Protein AF-A0A1C6LCD5-F1 (afdb_monomer)

Secondary structure (DSSP, 8-state):
-PPEEEEEEEE-S-TTHHHHHHHHHHHHHTS-TTTEEEEEEEE--TT-SSS-EEEETTEEEEEES---SS--EE--TTSTT--TTPPEESSEEETTEEE-HHHHHHHTTS-HHHHHHT--TTSPP--

pLDDT: mean 77.52, std 11.5, range [48.88, 95.0]

Sequence (127 aa):
MKRLKIAVLFGGCSPEYSVSLQSAAAVLQNMDSSKYEAVMVGIPCALSCNHGKVLINGYEAPIIGRICMDQMIVDITDLPDVKSGDIAVFIGKSGQYEITAYDLAEASGTITNELLSRLGSRLRMIV

Foldseek 3Di:
DDAAEDELEADFQAPCNVVRVVVSVVCVVPDDPVRYDYDYDYDYFLLADQLAWKDWQQDIWTFHGTDDPPDTDTDCPPPPDDDPPTDIHRAADHHPDGDHLQSSQVSSVHHSVVSVVPPDPVDDDDD

Nearest PDB structures (foldseek):
  4ecl-assembly1_A  TM=9.729E-01  e=6.060E-08  Enterococcus faecalis
  4ecl-assembly2_D  TM=9.768E-01  e=4.536E-07  Enterococcus faecalis
  4ecl-assembly2_C  TM=9.247E-01  e=1.605E-07  Enterococcus faecalis
  4ecl-assembly1_B  TM=9.589E-01  e=5.511E-07  Enterococcus faecalis
  7agz-assembly1_A  TM=9.259E-01  e=3.885E-04  Vibrio cholerae O1 biovar El Tor str. N16961

Solvent-accessible surface area (backbone atoms only — not comparable to full-atom values): 7628 Å² total; per-residue (Å²): 129,85,59,45,78,44,76,49,76,37,63,33,38,36,90,54,29,66,55,40,51,50,52,53,49,51,52,60,73,72,47,60,72,84,49,41,45,80,43,83,44,80,46,88,40,65,58,37,65,62,44,38,61,34,30,44,96,43,40,84,27,46,30,41,60,36,35,41,97,90,49,73,45,63,52,56,90,90,54,83,89,81,58,94,87,64,66,75,42,68,61,49,75,33,77,92,44,72,37,46,60,54,59,56,11,57,43,39,75,52,51,44,68,59,55,61,71,62,64,55,88,86,62,80,86,84,132

Structure (mmCIF, N/CA/C/O backbone):
data_AF-A0A1C6LCD5-F1
#
_entry.id   AF-A0A1C6LCD5-F1
#
loop_
_atom_site.group_PDB
_atom_site.id
_atom_site.type_symbol
_atom_site.label_atom_id
_atom_site.label_alt_id
_atom_site.label_comp_id
_atom_site.label_asym_id
_atom_site.label_entity_id
_atom_site.label_seq_id
_atom_site.pdbx_PDB_ins_code
_atom_site.Cartn_x
_atom_site.Cartn_y
_atom_site.Cartn_z
_atom_site.occupancy
_atom_site.B_iso_or_equiv
_atom_site.auth_seq_id
_atom_site.auth_comp_id
_atom_site.auth_asym_id
_atom_site.auth_atom_id
_atom_site.pdbx_PDB_model_num
ATOM 1 N N . MET A 1 1 ? 22.370 -36.842 1.586 1.00 63.84 1 MET A N 1
ATOM 2 C CA . MET A 1 1 ? 21.022 -36.265 1.356 1.00 63.84 1 MET A CA 1
ATOM 3 C C . MET A 1 1 ? 21.161 -34.991 0.533 1.00 63.84 1 MET A C 1
ATOM 5 O O . MET A 1 1 ? 22.167 -34.309 0.678 1.00 63.84 1 MET A O 1
ATOM 9 N N . LYS A 1 2 ? 20.205 -34.693 -0.355 1.00 69.00 2 LYS A N 1
ATOM 10 C CA . LYS A 1 2 ? 20.204 -33.462 -1.165 1.00 69.00 2 LYS A CA 1
ATOM 11 C C . LYS A 1 2 ? 19.800 -32.278 -0.278 1.00 69.00 2 LYS A C 1
ATOM 13 O O . LYS A 1 2 ? 18.799 -32.382 0.423 1.00 69.00 2 LYS A O 1
ATOM 18 N N . ARG A 1 3 ? 20.576 -31.188 -0.300 1.00 71.94 3 ARG A N 1
ATOM 19 C CA . ARG A 1 3 ? 20.255 -29.955 0.439 1.00 71.94 3 ARG A CA 1
ATOM 20 C C . ARG A 1 3 ? 19.010 -29.292 -0.155 1.00 71.94 3 ARG A C 1
ATOM 22 O O . ARG A 1 3 ? 18.883 -29.216 -1.378 1.00 71.94 3 ARG A O 1
ATOM 29 N N . LEU A 1 4 ? 18.102 -28.836 0.702 1.00 71.44 4 LEU A N 1
ATOM 30 C CA . LEU A 1 4 ? 16.921 -28.074 0.306 1.00 71.44 4 LEU A CA 1
ATOM 31 C C . LEU A 1 4 ? 17.300 -26.599 0.160 1.00 71.44 4 LEU A C 1
ATOM 33 O O . LEU A 1 4 ? 17.826 -25.999 1.096 1.00 71.44 4 LEU A O 1
ATOM 37 N N . LYS A 1 5 ? 17.026 -26.017 -1.010 1.00 72.12 5 LYS A N 1
ATOM 38 C CA . LYS A 1 5 ? 17.158 -24.572 -1.214 1.00 72.12 5 LYS A CA 1
ATOM 39 C C . LYS A 1 5 ? 15.930 -23.878 -0.652 1.00 72.12 5 LYS A C 1
ATOM 41 O O . LYS A 1 5 ? 14.814 -24.218 -1.039 1.00 72.12 5 LYS A O 1
ATOM 46 N N . ILE A 1 6 ? 16.139 -22.918 0.236 1.00 69.56 6 ILE A N 1
ATOM 47 C CA . ILE A 1 6 ? 15.063 -22.174 0.891 1.00 69.56 6 ILE A CA 1
ATOM 48 C C . ILE A 1 6 ? 15.331 -20.675 0.795 1.00 69.56 6 ILE A C 1
ATOM 50 O O . ILE A 1 6 ? 16.480 -20.240 0.825 1.00 69.56 6 ILE A O 1
ATOM 54 N N . ALA A 1 7 ? 14.272 -19.883 0.661 1.00 65.06 7 ALA A N 1
ATOM 55 C CA . ALA A 1 7 ? 14.366 -18.431 0.654 1.00 65.06 7 ALA A CA 1
ATOM 56 C C . ALA A 1 7 ? 13.998 -17.889 2.037 1.00 65.06 7 ALA A C 1
ATOM 58 O O . ALA A 1 7 ? 12.926 -18.196 2.558 1.00 65.06 7 ALA A O 1
ATOM 59 N N . VAL A 1 8 ? 14.874 -17.075 2.617 1.00 71.25 8 VAL A N 1
ATOM 60 C CA . VAL A 1 8 ? 14.569 -16.274 3.802 1.00 71.25 8 VAL A CA 1
ATOM 61 C C . VAL A 1 8 ? 14.185 -14.891 3.296 1.00 71.25 8 VAL A C 1
ATOM 63 O O . VAL A 1 8 ? 15.032 -14.145 2.800 1.00 71.25 8 VAL A O 1
ATOM 66 N N . LEU A 1 9 ? 12.888 -14.589 3.352 1.00 6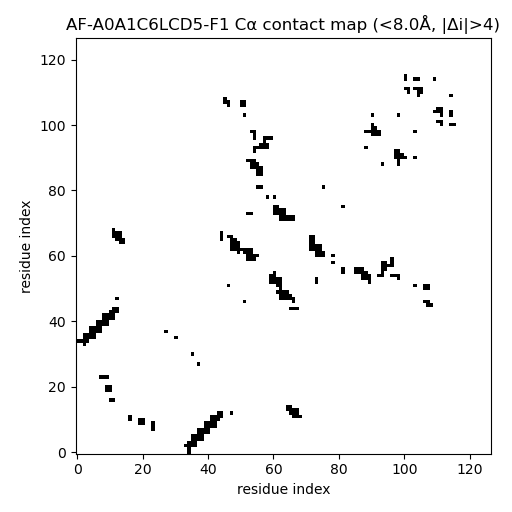1.22 9 LEU A N 1
ATOM 67 C CA . LEU A 1 9 ? 12.358 -13.279 2.990 1.00 61.22 9 LEU A CA 1
ATOM 68 C C . LEU A 1 9 ? 12.585 -12.322 4.158 1.00 61.22 9 LEU A C 1
ATOM 70 O O . LEU A 1 9 ? 12.225 -12.632 5.293 1.00 61.22 9 LEU A O 1
ATOM 74 N N . PHE A 1 10 ? 13.182 -11.172 3.886 1.00 61.16 10 PHE A N 1
ATOM 75 C CA . PHE A 1 10 ? 13.481 -10.173 4.905 1.00 61.16 10 PHE A CA 1
ATOM 76 C C . PHE A 1 10 ? 13.377 -8.767 4.313 1.00 61.16 10 PHE A C 1
ATOM 78 O O . PHE A 1 10 ? 13.405 -8.570 3.098 1.00 61.16 10 PHE A O 1
ATOM 85 N N . GLY A 1 11 ? 13.259 -7.766 5.177 1.00 56.59 11 GLY A N 1
ATOM 86 C CA . GLY A 1 11 ? 13.217 -6.371 4.759 1.00 56.59 11 GLY A CA 1
ATOM 87 C C . GLY A 1 11 ? 11.813 -5.798 4.592 1.00 56.59 11 GLY A C 1
ATOM 88 O O . GLY A 1 11 ? 10.864 -6.233 5.238 1.00 56.59 11 GLY A O 1
ATOM 89 N N . GLY A 1 12 ? 11.724 -4.750 3.779 1.00 55.09 12 GLY A N 1
ATOM 90 C CA . GLY A 1 12 ? 10.681 -3.729 3.839 1.00 55.09 12 GLY A CA 1
ATOM 91 C C . GLY A 1 12 ? 11.155 -2.472 4.588 1.00 55.09 12 GLY A C 1
ATOM 92 O O . GLY A 1 12 ? 12.172 -2.492 5.271 1.00 55.09 12 GLY A O 1
ATOM 93 N N . CYS A 1 13 ? 10.451 -1.349 4.480 1.00 56.34 13 CYS A N 1
ATOM 94 C CA . CYS A 1 13 ? 10.627 -0.199 5.357 1.00 56.34 13 CYS A CA 1
ATOM 95 C C . CYS A 1 13 ? 9.590 -0.359 6.450 1.00 56.34 13 CYS A C 1
ATOM 97 O O . CYS A 1 13 ? 8.525 0.220 6.359 1.00 56.34 13 CYS A O 1
ATOM 99 N N . SER A 1 14 ? 9.925 -1.137 7.469 1.00 58.09 14 SER A N 1
ATOM 100 C CA . SER A 1 14 ? 9.177 -1.266 8.722 1.00 58.09 14 SER A CA 1
ATOM 101 C C . SER A 1 14 ? 9.984 -0.588 9.852 1.00 58.09 14 SER A C 1
ATOM 103 O O . SER A 1 14 ? 11.216 -0.480 9.731 1.00 58.09 14 SER A O 1
ATOM 105 N N . PRO A 1 15 ? 9.365 -0.070 10.931 1.00 55.66 15 PRO A N 1
ATOM 106 C CA . PRO A 1 15 ? 10.086 0.301 12.157 1.00 55.66 15 PRO A CA 1
ATOM 107 C C . PRO A 1 15 ? 10.819 -0.898 12.782 1.00 55.66 15 PRO A C 1
ATOM 109 O O . PRO A 1 15 ? 11.927 -0.767 13.293 1.00 55.66 15 PRO A O 1
ATOM 112 N N . GLU A 1 16 ? 10.247 -2.089 12.630 1.00 58.81 16 GLU A N 1
ATOM 113 C CA . GLU A 1 16 ? 10.818 -3.392 12.952 1.00 58.81 16 GLU A CA 1
ATOM 114 C C . GLU A 1 16 ? 11.814 -3.889 11.892 1.00 58.81 16 GLU A C 1
ATOM 116 O O . GLU A 1 16 ? 12.221 -5.042 11.949 1.00 58.81 16 GLU A O 1
ATOM 121 N N . TYR A 1 17 ? 12.260 -3.072 10.928 1.00 66.56 17 TYR A N 1
ATOM 122 C CA . TYR A 1 17 ? 13.252 -3.495 9.926 1.00 66.56 17 TYR A CA 1
ATOM 123 C C . TYR A 1 17 ? 14.518 -4.070 10.575 1.00 66.56 17 TYR A C 1
ATOM 125 O O . TYR A 1 17 ? 15.030 -5.105 10.149 1.00 66.56 17 TYR A O 1
ATOM 133 N N . SER A 1 18 ? 14.986 -3.444 11.657 1.00 64.69 18 SER A N 1
ATOM 134 C CA . SER A 1 18 ? 16.093 -3.958 12.468 1.00 64.69 18 SER A CA 1
ATOM 135 C C . SER A 1 18 ? 15.764 -5.313 13.104 1.00 64.69 18 SER A C 1
ATOM 137 O O . SER A 1 18 ? 16.617 -6.196 13.125 1.00 64.69 18 SER A O 1
ATOM 139 N N . VAL A 1 19 ? 14.525 -5.513 13.556 1.00 72.69 19 VAL A N 1
ATOM 140 C CA . VAL A 1 19 ? 14.032 -6.772 14.136 1.00 72.69 19 VAL A CA 1
ATOM 141 C C . VAL A 1 19 ? 13.864 -7.852 13.060 1.00 72.69 19 VAL A C 1
ATOM 143 O O . VAL A 1 19 ? 14.220 -9.001 13.291 1.00 72.69 19 VAL A O 1
ATOM 146 N N . SER A 1 20 ? 13.398 -7.502 11.859 1.00 67.31 20 SER A N 1
ATOM 147 C CA . SER A 1 20 ? 13.304 -8.390 10.693 1.00 67.31 20 SER A CA 1
ATOM 148 C C . SER A 1 20 ? 14.691 -8.870 10.261 1.00 67.31 20 SER A C 1
ATOM 150 O O . SER A 1 20 ? 14.891 -10.065 10.046 1.00 67.31 20 SER A O 1
ATOM 152 N N . LEU A 1 21 ? 15.680 -7.967 10.232 1.00 72.50 21 LEU A N 1
ATOM 153 C CA . LEU A 1 21 ? 17.082 -8.312 9.992 1.00 72.50 21 LEU A CA 1
ATOM 154 C C . LEU A 1 21 ? 17.647 -9.224 11.087 1.00 72.50 21 LEU A C 1
ATOM 156 O O . LEU A 1 21 ? 18.299 -10.217 10.772 1.00 72.50 21 LEU A O 1
ATOM 160 N N . GLN A 1 22 ? 17.383 -8.917 12.361 1.00 80.19 22 GLN A N 1
ATOM 161 C CA . GLN A 1 22 ? 17.820 -9.739 13.494 1.00 80.19 22 GLN A CA 1
ATOM 162 C C . GLN A 1 22 ? 17.184 -11.132 13.471 1.00 80.19 22 GLN A C 1
ATOM 164 O O . GLN A 1 22 ? 17.873 -12.124 13.695 1.00 80.19 22 GLN A O 1
ATOM 169 N N . SER A 1 23 ? 15.895 -11.222 13.150 1.00 76.00 23 SER A N 1
ATOM 170 C CA . SER A 1 23 ? 15.168 -12.483 13.016 1.00 76.00 23 SER A CA 1
ATOM 171 C C . SER A 1 23 ? 15.725 -13.322 11.864 1.00 76.00 23 SER A C 1
ATOM 173 O O . SER A 1 23 ? 16.066 -14.489 12.063 1.00 76.00 23 SER A O 1
ATOM 175 N N . ALA A 1 24 ? 15.928 -12.719 10.687 1.00 77.12 24 ALA A N 1
ATOM 176 C CA . ALA A 1 24 ? 16.544 -13.391 9.546 1.00 77.12 24 ALA A CA 1
ATOM 177 C C . ALA A 1 24 ? 17.972 -13.874 9.866 1.00 77.12 24 ALA A C 1
ATOM 179 O O . ALA A 1 24 ? 18.327 -15.008 9.545 1.00 77.12 24 ALA A O 1
ATOM 180 N N . ALA A 1 25 ? 18.773 -13.055 10.554 1.00 80.62 25 ALA A N 1
ATOM 181 C CA . ALA A 1 25 ? 20.118 -13.424 10.989 1.00 80.62 25 ALA A CA 1
ATOM 182 C C . ALA A 1 25 ? 20.109 -14.582 12.002 1.00 80.62 25 ALA A C 1
ATOM 184 O O . ALA A 1 25 ? 20.902 -15.512 11.870 1.00 80.62 25 ALA A O 1
ATOM 185 N N . ALA A 1 26 ? 19.193 -14.571 12.975 1.00 81.88 26 ALA A N 1
ATOM 186 C CA . ALA A 1 26 ? 19.058 -15.637 13.966 1.00 81.88 26 ALA A CA 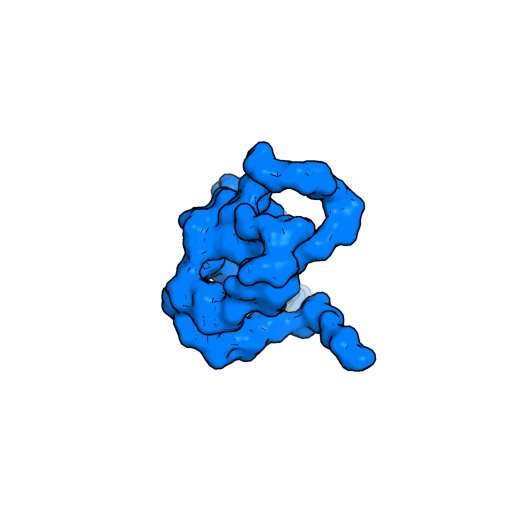1
ATOM 187 C C . ALA A 1 26 ? 18.648 -16.972 13.326 1.00 81.88 26 ALA A C 1
ATOM 189 O O . ALA A 1 26 ? 19.188 -18.022 13.687 1.00 81.88 26 ALA A O 1
ATOM 190 N N . VAL A 1 27 ? 17.742 -16.932 12.343 1.00 78.12 27 VAL A N 1
ATOM 191 C CA . VAL A 1 27 ? 17.354 -18.105 11.549 1.00 78.12 27 VAL A CA 1
ATOM 192 C C . VAL A 1 27 ? 18.561 -18.669 10.806 1.00 78.12 27 VAL A C 1
ATOM 194 O O . VAL A 1 27 ? 18.786 -19.871 10.873 1.00 78.12 27 VAL A O 1
ATOM 197 N N . LEU A 1 28 ? 19.368 -17.824 10.157 1.00 80.38 28 LEU A N 1
ATOM 198 C CA . LEU A 1 28 ? 20.569 -18.259 9.435 1.00 80.38 28 LEU A CA 1
ATOM 199 C C . LEU A 1 28 ? 21.634 -18.858 10.363 1.00 80.38 28 LEU A C 1
ATOM 201 O O . LEU A 1 28 ? 22.224 -19.881 10.029 1.00 80.38 28 LEU A O 1
ATOM 205 N N . GLN A 1 29 ? 21.864 -18.254 11.532 1.00 84.69 29 GLN A N 1
ATOM 206 C CA . GLN A 1 29 ? 22.872 -18.716 12.495 1.00 84.69 29 GLN A CA 1
ATOM 207 C C . GLN A 1 29 ? 22.542 -20.081 13.108 1.00 84.69 29 GLN A C 1
ATOM 209 O O . GLN A 1 29 ? 23.450 -20.847 13.417 1.00 84.69 29 GLN A O 1
ATOM 214 N N . ASN A 1 30 ? 21.255 -20.388 13.277 1.00 85.25 30 ASN A N 1
ATOM 215 C CA . ASN A 1 30 ? 20.795 -21.643 13.876 1.00 85.25 30 ASN A CA 1
ATOM 216 C C . ASN A 1 30 ? 20.369 -22.684 12.830 1.00 85.25 30 ASN A C 1
ATOM 218 O O . ASN A 1 30 ? 19.839 -23.741 13.174 1.00 85.25 30 ASN A O 1
ATOM 222 N N . MET A 1 31 ? 20.576 -22.394 11.545 1.00 81.38 31 MET A N 1
ATOM 223 C CA . MET A 1 31 ? 20.184 -23.279 10.462 1.00 81.38 31 MET A CA 1
ATOM 224 C C . MET A 1 31 ? 21.181 -24.423 10.280 1.00 81.38 31 MET A C 1
ATOM 226 O O . MET A 1 31 ? 22.393 -24.227 10.257 1.00 81.38 31 MET A O 1
ATOM 230 N N . ASP A 1 32 ? 20.662 -25.634 10.071 1.00 85.56 32 ASP A N 1
ATOM 231 C CA . ASP A 1 32 ? 21.490 -26.788 9.725 1.00 85.56 32 ASP A CA 1
ATOM 232 C C . ASP A 1 32 ? 21.987 -26.681 8.273 1.00 85.56 32 ASP A C 1
ATOM 234 O O . ASP A 1 32 ? 21.309 -27.084 7.320 1.00 85.56 32 ASP A O 1
ATOM 238 N N . SER A 1 33 ? 23.204 -26.161 8.113 1.00 80.44 33 SER A N 1
ATOM 239 C CA . SER A 1 33 ? 23.902 -25.995 6.830 1.00 80.44 33 SER A CA 1
ATOM 240 C C . SER A 1 33 ? 24.165 -27.310 6.083 1.00 80.44 33 SER A C 1
ATOM 242 O O . SER A 1 33 ? 24.460 -27.302 4.884 1.00 80.44 33 SER A O 1
ATOM 244 N N . SER A 1 34 ? 24.044 -28.460 6.759 1.00 82.19 34 SER A N 1
ATOM 245 C CA . SER A 1 34 ? 24.144 -29.779 6.121 1.00 82.19 34 SER A CA 1
ATOM 246 C C . SER A 1 34 ? 22.852 -30.160 5.394 1.00 82.19 34 SER A C 1
ATOM 248 O O . SER A 1 34 ? 22.877 -31.001 4.492 1.00 82.19 34 SER A O 1
ATOM 250 N N . LYS A 1 35 ? 21.722 -29.537 5.762 1.00 80.62 35 LYS A N 1
ATOM 251 C CA . LYS A 1 35 ? 20.384 -29.815 5.218 1.00 80.62 35 LYS A CA 1
ATOM 252 C C . LYS A 1 35 ? 19.841 -28.696 4.333 1.00 80.62 35 LYS A C 1
ATOM 254 O O . LYS A 1 35 ? 19.123 -29.005 3.382 1.00 80.62 35 LYS A O 1
ATOM 259 N N . TYR A 1 36 ? 20.194 -27.440 4.597 1.00 81.62 36 TYR A N 1
ATOM 260 C CA . TYR A 1 36 ? 19.605 -26.280 3.927 1.00 81.62 36 TYR A CA 1
ATOM 261 C C . TYR A 1 36 ? 20.651 -25.383 3.260 1.00 81.62 36 TYR A C 1
ATOM 263 O O . TYR A 1 36 ? 21.750 -25.191 3.769 1.00 81.62 36 TYR A O 1
ATOM 271 N N . GLU A 1 37 ? 20.286 -24.823 2.109 1.00 82.50 37 GLU A N 1
ATOM 272 C CA . GLU A 1 37 ? 20.994 -23.728 1.443 1.00 82.50 37 GLU A CA 1
ATOM 273 C C . GLU A 1 37 ? 20.041 -22.527 1.406 1.00 82.50 37 GLU A C 1
ATOM 275 O O . GLU A 1 37 ? 19.036 -22.549 0.692 1.00 82.50 37 GLU A O 1
ATOM 280 N N . ALA A 1 38 ? 20.319 -21.510 2.222 1.00 74.56 38 ALA A N 1
ATOM 281 C CA . ALA A 1 38 ? 19.461 -20.339 2.355 1.00 74.56 38 ALA A CA 1
ATOM 282 C C . ALA A 1 38 ? 19.843 -19.234 1.361 1.00 74.56 38 ALA A C 1
ATOM 284 O O . ALA A 1 38 ? 21.013 -18.877 1.232 1.00 74.56 38 ALA A O 1
ATOM 285 N N . VAL A 1 39 ? 18.839 -18.659 0.701 1.00 76.75 39 VAL A N 1
ATOM 286 C CA . VAL A 1 39 ? 18.960 -17.465 -0.143 1.00 76.75 39 VAL A CA 1
ATOM 287 C C . VAL A 1 39 ? 18.200 -16.325 0.518 1.00 76.75 39 VAL A C 1
ATOM 289 O O . VAL A 1 39 ? 17.028 -16.459 0.862 1.00 76.75 39 VAL A O 1
ATOM 292 N N . MET A 1 40 ? 18.870 -15.194 0.693 1.00 61.88 40 MET A N 1
ATOM 293 C CA . MET A 1 40 ? 18.283 -13.983 1.252 1.00 61.88 40 MET A CA 1
ATOM 294 C C . MET A 1 40 ? 17.551 -13.208 0.147 1.00 61.88 40 MET A C 1
ATOM 296 O O . MET A 1 40 ? 18.161 -12.865 -0.864 1.00 61.88 40 MET A O 1
ATOM 300 N N . VAL A 1 41 ? 16.259 -12.914 0.336 1.00 60.06 41 VAL A N 1
ATOM 301 C CA . VAL A 1 41 ? 15.454 -12.127 -0.619 1.00 60.06 41 VAL A CA 1
ATOM 302 C C . VAL A 1 41 ? 14.852 -10.901 0.075 1.00 60.06 41 VAL A C 1
ATOM 304 O O . VAL A 1 41 ? 14.078 -11.037 1.021 1.00 60.06 41 VAL A O 1
ATOM 307 N N . GLY A 1 42 ? 15.229 -9.711 -0.403 1.00 48.88 42 GLY A N 1
ATOM 308 C CA . GLY A 1 42 ? 14.786 -8.413 0.119 1.00 48.88 42 GLY A CA 1
ATOM 309 C C . GLY A 1 42 ? 13.464 -7.920 -0.487 1.00 48.88 42 GLY A C 1
ATOM 310 O O . GLY A 1 42 ? 13.188 -8.196 -1.655 1.00 48.88 42 GLY A O 1
ATOM 311 N N . ILE A 1 43 ? 12.674 -7.149 0.273 1.00 54.84 43 ILE A N 1
ATOM 312 C CA . ILE A 1 43 ? 11.377 -6.586 -0.170 1.00 54.84 43 ILE A CA 1
ATOM 313 C C . ILE A 1 43 ? 11.416 -5.029 -0.202 1.00 54.84 43 ILE A C 1
ATOM 315 O O . ILE A 1 43 ? 11.819 -4.438 0.801 1.00 54.84 43 ILE A O 1
ATOM 319 N N . PRO A 1 44 ? 11.027 -4.330 -1.302 1.00 52.09 44 PRO A N 1
ATOM 320 C CA . PRO A 1 44 ? 11.103 -2.854 -1.423 1.00 52.09 44 PRO A CA 1
ATOM 321 C C . PRO A 1 44 ? 9.886 -2.095 -0.846 1.00 52.09 44 PRO A C 1
ATOM 323 O O . PRO A 1 44 ? 8.780 -2.627 -0.850 1.00 52.09 44 PRO A O 1
ATOM 326 N N . CYS A 1 45 ? 10.051 -0.823 -0.434 1.00 56.31 45 CYS A N 1
ATOM 327 C CA . CYS A 1 45 ? 9.005 -0.021 0.247 1.00 56.31 45 CYS A CA 1
ATOM 328 C C . CYS A 1 45 ? 8.922 1.465 -0.153 1.00 56.31 45 CYS A C 1
ATOM 330 O O . CYS A 1 45 ? 8.868 2.354 0.700 1.00 56.31 45 CYS A O 1
ATOM 332 N N . ALA A 1 46 ? 8.888 1.727 -1.456 1.00 59.91 46 ALA A N 1
ATOM 333 C CA . ALA A 1 46 ? 9.006 3.061 -2.051 1.00 59.91 46 ALA A CA 1
ATOM 334 C C . ALA A 1 46 ? 7.970 4.124 -1.602 1.00 59.91 46 ALA A C 1
ATOM 336 O O . ALA A 1 46 ? 8.228 5.301 -1.790 1.00 59.91 46 ALA A O 1
ATOM 337 N N . LEU A 1 47 ? 6.850 3.750 -0.968 1.00 54.06 47 LEU A N 1
ATOM 338 C CA . LEU A 1 47 ? 5.809 4.682 -0.488 1.00 54.06 47 LEU A CA 1
ATOM 339 C C . LEU A 1 47 ? 5.953 5.106 0.993 1.00 54.06 47 LEU A C 1
ATOM 341 O O . LEU A 1 47 ? 5.074 5.763 1.546 1.00 54.06 47 LEU A O 1
ATOM 345 N N . SER A 1 48 ? 7.025 4.693 1.673 1.00 60.12 48 SER A N 1
ATOM 346 C CA . SER A 1 48 ? 7.211 4.952 3.111 1.00 60.12 48 SER A CA 1
ATOM 347 C C . SER A 1 48 ? 7.628 6.399 3.420 1.00 60.12 48 SER A C 1
ATOM 349 O O . SER A 1 48 ? 8.188 7.088 2.569 1.00 60.12 48 SER A O 1
ATOM 351 N N . CYS A 1 49 ? 7.452 6.818 4.679 1.00 56.59 49 CYS A N 1
ATOM 352 C CA . CYS A 1 49 ? 7.947 8.077 5.252 1.00 56.59 49 CYS A CA 1
ATOM 353 C C . CYS A 1 49 ? 7.272 9.354 4.707 1.00 56.59 49 CYS A C 1
ATOM 355 O O . CYS A 1 49 ? 7.962 10.227 4.192 1.00 56.59 49 CYS A O 1
ATOM 357 N N . ASN A 1 50 ? 5.948 9.489 4.866 1.00 60.06 50 ASN A N 1
ATOM 358 C CA . ASN A 1 50 ? 5.155 10.690 4.532 1.00 60.06 50 ASN A CA 1
ATOM 359 C C . ASN A 1 50 ? 5.091 11.077 3.046 1.00 60.06 50 ASN A C 1
ATOM 361 O O . ASN A 1 50 ? 4.638 12.171 2.718 1.00 60.06 50 ASN A O 1
ATOM 365 N N . HIS A 1 51 ? 5.504 10.199 2.137 1.00 70.31 51 HIS A N 1
ATOM 366 C CA . HIS A 1 51 ? 5.403 10.486 0.707 1.00 70.31 51 HIS A CA 1
ATOM 367 C C . HIS A 1 51 ? 4.022 10.155 0.125 1.00 70.31 51 HIS A C 1
ATOM 369 O O . HIS A 1 51 ? 3.704 10.622 -0.958 1.00 70.31 51 HIS A O 1
ATOM 375 N N . GLY A 1 52 ? 3.179 9.398 0.837 1.00 77.06 52 GLY A N 1
ATOM 376 C CA . GLY A 1 52 ? 1.844 9.008 0.378 1.00 77.06 52 GLY A CA 1
ATOM 377 C C . GLY A 1 52 ? 0.714 9.452 1.308 1.00 77.06 52 GLY A C 1
ATOM 378 O O . GLY A 1 52 ? 0.920 9.742 2.487 1.00 77.06 52 GLY A O 1
ATOM 379 N N . LYS A 1 53 ? -0.504 9.456 0.769 1.00 87.38 53 LYS A N 1
ATOM 380 C CA . LYS A 1 53 ? -1.758 9.701 1.491 1.00 87.38 53 LYS A CA 1
ATOM 381 C C . LYS A 1 53 ? -2.809 8.676 1.079 1.00 87.38 53 LYS A C 1
ATOM 383 O O . LYS A 1 53 ? -2.677 8.027 0.043 1.00 87.38 53 LYS A O 1
ATOM 388 N N . VAL A 1 54 ? -3.840 8.535 1.898 1.00 87.50 54 VAL A N 1
ATOM 389 C CA . VAL A 1 54 ? -5.015 7.701 1.642 1.00 87.50 54 VAL A CA 1
ATOM 390 C C . VAL A 1 54 ? -6.271 8.521 1.902 1.00 87.50 54 VAL A C 1
ATOM 392 O O . VAL A 1 54 ? -6.238 9.450 2.707 1.00 87.50 54 VAL A O 1
ATOM 395 N N . LEU A 1 55 ? -7.376 8.201 1.233 1.00 90.81 55 LEU A N 1
ATOM 396 C CA . LEU A 1 55 ? -8.661 8.829 1.535 1.00 90.81 55 LEU A CA 1
ATOM 397 C C . LEU A 1 55 ? -9.507 7.917 2.418 1.00 90.81 55 LEU A C 1
ATOM 399 O O . LEU A 1 55 ? -9.683 6.743 2.092 1.00 90.81 55 LEU A O 1
ATOM 403 N N . ILE A 1 56 ? -10.055 8.457 3.503 1.00 87.19 56 ILE A N 1
ATOM 404 C CA . ILE A 1 56 ? -10.951 7.741 4.421 1.00 87.19 56 ILE A CA 1
ATOM 405 C C . ILE A 1 56 ? -12.141 8.653 4.714 1.00 87.19 56 ILE A C 1
ATOM 407 O O . ILE A 1 56 ? -11.958 9.817 5.060 1.00 87.19 56 ILE A O 1
ATOM 411 N N . ASN A 1 57 ? -13.366 8.150 4.534 1.00 87.50 57 ASN A N 1
ATOM 412 C CA . ASN A 1 57 ? -14.619 8.881 4.797 1.00 87.50 57 ASN A CA 1
ATOM 413 C C . ASN A 1 57 ? -14.700 10.288 4.160 1.00 87.50 57 ASN A C 1
ATOM 415 O O . ASN A 1 57 ? -15.392 11.168 4.662 1.00 87.50 57 ASN A O 1
ATOM 419 N N . GLY A 1 58 ? -14.013 10.506 3.034 1.00 88.56 58 GLY A N 1
ATOM 420 C CA . GLY A 1 58 ? -14.006 11.799 2.337 1.00 88.56 58 GLY A CA 1
ATOM 421 C C . GLY A 1 58 ? -12.954 12.800 2.816 1.00 88.56 58 GLY A C 1
ATOM 422 O O . GLY A 1 58 ? -13.043 13.963 2.436 1.00 88.56 58 GLY A O 1
ATOM 423 N N . TYR A 1 59 ? -11.967 12.359 3.596 1.00 87.81 59 TYR A N 1
ATOM 424 C CA . TYR A 1 59 ? -10.848 13.164 4.086 1.00 87.81 59 TYR A CA 1
ATOM 425 C C . TYR A 1 59 ? -9.510 12.563 3.649 1.00 87.81 59 TYR A C 1
ATOM 427 O O . TYR A 1 59 ? -9.398 11.345 3.501 1.00 87.81 59 TYR A O 1
ATOM 435 N N . GLU A 1 60 ? -8.495 13.408 3.459 1.00 90.75 60 GLU A N 1
ATOM 436 C CA . GLU A 1 60 ? -7.122 12.953 3.226 1.00 90.75 60 GLU A CA 1
ATOM 437 C C . GLU A 1 60 ? -6.440 12.628 4.553 1.00 90.75 60 GLU A C 1
ATOM 439 O O . GLU A 1 60 ? -6.476 13.424 5.487 1.00 90.75 60 GLU A O 1
ATOM 444 N N . ALA A 1 61 ? -5.783 11.477 4.610 1.00 87.25 61 ALA A N 1
ATOM 445 C CA . ALA A 1 61 ? -5.061 11.013 5.778 1.00 87.25 61 ALA A CA 1
ATOM 446 C C . ALA A 1 61 ? -3.627 10.630 5.359 1.00 87.25 61 ALA A C 1
ATOM 448 O O . ALA A 1 61 ? -3.449 9.792 4.464 1.00 87.25 61 ALA A O 1
ATOM 449 N N . PRO A 1 62 ? -2.582 11.266 5.919 1.00 86.38 62 PRO A N 1
ATOM 450 C CA . PRO A 1 62 ? -1.210 11.020 5.497 1.00 86.38 62 PRO A CA 1
ATOM 451 C C . PRO A 1 62 ? -0.723 9.656 5.993 1.00 86.38 62 PRO A C 1
ATOM 453 O O . PRO A 1 62 ? -0.986 9.251 7.128 1.00 86.38 62 PRO A O 1
ATOM 456 N N . ILE A 1 63 ? 0.025 8.947 5.145 1.00 81.50 63 ILE A N 1
ATOM 457 C CA . ILE A 1 63 ? 0.684 7.698 5.530 1.00 81.50 63 ILE A CA 1
ATOM 458 C C . ILE A 1 63 ? 1.883 8.061 6.401 1.00 81.50 63 ILE A C 1
ATOM 460 O O . ILE A 1 63 ? 2.852 8.652 5.919 1.00 81.50 63 ILE A O 1
ATOM 464 N N . ILE A 1 64 ? 1.826 7.678 7.673 1.00 75.56 64 ILE A N 1
ATOM 465 C CA . ILE A 1 64 ? 2.893 7.934 8.635 1.00 75.56 64 ILE A CA 1
ATOM 466 C C . ILE A 1 64 ? 3.710 6.680 8.893 1.00 75.56 64 ILE A C 1
ATOM 468 O O . ILE A 1 64 ? 3.244 5.543 8.814 1.00 75.56 64 ILE A O 1
ATOM 472 N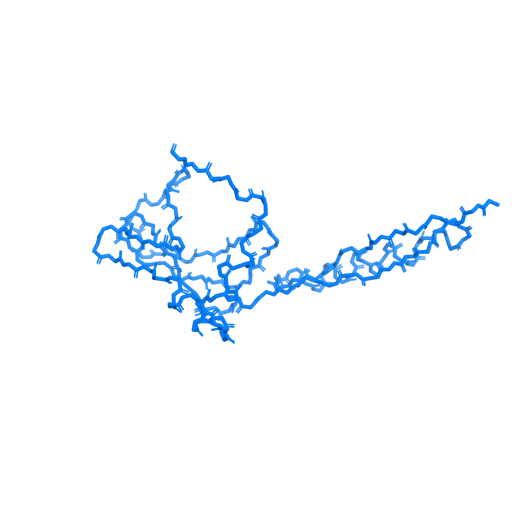 N . GLY A 1 65 ? 4.977 6.894 9.221 1.00 66.69 65 GLY A N 1
ATOM 473 C CA . GLY A 1 65 ? 5.899 5.793 9.399 1.00 66.69 65 GLY A CA 1
ATOM 474 C C . GLY A 1 65 ? 6.121 5.053 8.084 1.00 66.69 65 GLY A C 1
ATOM 475 O O . GLY A 1 65 ? 6.465 5.633 7.057 1.00 66.69 65 GLY A O 1
ATOM 476 N N . ARG A 1 66 ? 6.054 3.737 8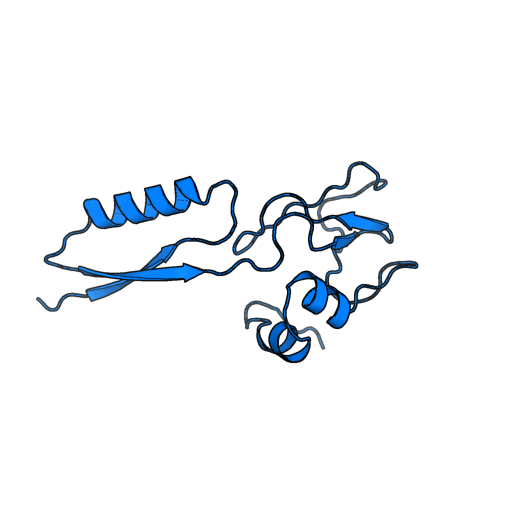.149 1.00 65.12 66 ARG A N 1
ATOM 477 C CA . ARG A 1 66 ? 6.832 2.856 7.292 1.00 65.12 66 ARG A CA 1
ATOM 478 C C . ARG A 1 66 ? 5.913 1.725 6.818 1.00 65.12 66 ARG A C 1
ATOM 480 O O . ARG A 1 66 ? 5.234 1.125 7.646 1.00 65.12 66 ARG A O 1
ATOM 487 N N . ILE A 1 67 ? 5.815 1.507 5.503 1.00 69.88 67 ILE A N 1
ATOM 488 C CA . ILE A 1 67 ? 4.870 0.542 4.915 1.00 69.88 67 ILE A CA 1
ATOM 489 C C . ILE A 1 67 ? 5.468 -0.863 4.986 1.00 69.88 67 ILE A C 1
ATOM 491 O O . ILE A 1 67 ? 6.557 -1.122 4.472 1.00 69.88 67 ILE A O 1
ATOM 495 N N . CYS A 1 68 ? 4.728 -1.776 5.607 1.00 63.31 68 CYS A N 1
ATOM 496 C CA . CYS A 1 68 ? 5.061 -3.188 5.748 1.00 63.31 68 CYS A CA 1
ATOM 497 C C . CYS A 1 68 ? 4.402 -4.020 4.637 1.00 63.31 68 CYS A C 1
ATOM 499 O O . CYS A 1 68 ? 3.579 -3.526 3.871 1.00 63.31 68 CYS A O 1
ATOM 501 N N . MET A 1 69 ? 4.731 -5.315 4.574 1.00 64.81 69 MET A N 1
ATOM 502 C CA . MET A 1 69 ? 4.224 -6.226 3.536 1.00 64.81 69 MET A CA 1
ATOM 503 C C . MET A 1 69 ? 2.689 -6.243 3.437 1.00 64.81 69 MET A C 1
ATOM 505 O O . MET A 1 69 ? 2.157 -6.254 2.331 1.00 64.81 69 MET A O 1
ATOM 509 N N . ASP A 1 70 ? 2.001 -6.216 4.584 1.00 65.75 70 ASP A N 1
ATOM 510 C CA . ASP A 1 70 ? 0.540 -6.348 4.671 1.00 65.75 70 ASP A CA 1
ATOM 511 C C . ASP A 1 70 ? -0.122 -5.228 5.496 1.00 65.75 70 ASP A C 1
ATOM 513 O O . ASP A 1 70 ? -1.325 -5.266 5.745 1.00 65.75 70 ASP A O 1
ATOM 517 N N . GLN A 1 71 ? 0.654 -4.251 5.974 1.00 63.62 71 GLN A N 1
ATOM 518 C CA . GLN A 1 71 ? 0.178 -3.235 6.915 1.00 63.62 71 GLN A CA 1
ATOM 519 C C . GLN A 1 71 ? 0.798 -1.873 6.621 1.00 63.62 71 GLN A C 1
ATOM 521 O O . GLN A 1 71 ? 1.950 -1.771 6.202 1.00 63.62 71 GLN A O 1
ATOM 526 N N . MET A 1 72 ? 0.040 -0.822 6.905 1.00 73.00 72 MET A N 1
ATOM 527 C CA . MET A 1 72 ? 0.529 0.550 6.923 1.00 73.00 72 MET A CA 1
ATOM 528 C C . MET A 1 72 ? -0.138 1.323 8.051 1.00 73.00 72 MET A C 1
ATOM 530 O O . MET A 1 72 ? -1.180 0.909 8.560 1.00 73.00 72 MET A O 1
ATOM 534 N N . ILE A 1 73 ? 0.458 2.454 8.408 1.00 76.75 73 ILE A N 1
ATOM 535 C CA . ILE A 1 73 ? -0.045 3.340 9.450 1.00 76.75 73 ILE A CA 1
ATOM 536 C C . ILE A 1 73 ? -0.406 4.670 8.796 1.00 76.75 73 ILE A C 1
ATOM 538 O O . ILE A 1 73 ? 0.294 5.159 7.910 1.00 76.75 73 ILE A O 1
ATOM 542 N N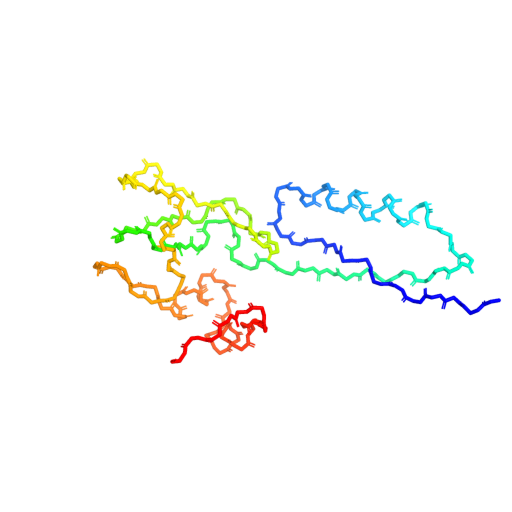 . VAL A 1 74 ? -1.526 5.233 9.221 1.00 79.44 74 VAL A N 1
ATOM 543 C CA . VAL A 1 74 ? -2.096 6.461 8.676 1.00 79.44 74 VAL A CA 1
ATOM 544 C C . VAL A 1 74 ? -2.483 7.347 9.853 1.00 79.44 74 VAL A C 1
ATOM 546 O O . VAL A 1 74 ? -3.049 6.847 10.826 1.00 79.44 74 VAL A O 1
ATOM 549 N N . ASP A 1 75 ? -2.156 8.635 9.781 1.00 83.12 75 ASP A N 1
ATOM 550 C CA . ASP A 1 75 ? -2.587 9.602 10.789 1.00 83.12 75 ASP A CA 1
ATOM 551 C C . ASP A 1 75 ? -4.055 9.973 10.562 1.00 83.12 75 ASP A C 1
ATOM 553 O O . ASP A 1 75 ? -4.426 10.461 9.495 1.00 83.12 75 ASP A O 1
ATOM 557 N N . ILE A 1 76 ? -4.886 9.722 11.570 1.00 84.88 76 ILE A N 1
ATOM 558 C CA . ILE A 1 76 ? -6.325 10.007 11.558 1.00 84.88 76 ILE A CA 1
ATOM 559 C C . ILE A 1 76 ? -6.716 11.050 12.612 1.00 84.88 76 ILE A C 1
ATOM 561 O O . ILE A 1 76 ? -7.898 11.190 12.905 1.00 84.88 76 ILE A O 1
ATOM 565 N N . THR A 1 77 ? -5.747 11.760 13.202 1.00 82.38 77 THR A N 1
ATOM 566 C CA . THR A 1 77 ? -5.970 12.684 14.332 1.00 82.38 77 THR A CA 1
ATOM 567 C C . THR A 1 77 ? -7.053 13.727 14.038 1.00 82.38 77 THR A C 1
ATOM 569 O O . THR A 1 77 ? -7.873 14.013 14.909 1.00 82.38 77 THR A O 1
ATOM 572 N N . ASP A 1 78 ? -7.100 14.234 12.804 1.00 83.06 78 ASP A N 1
ATOM 573 C CA . ASP A 1 78 ? -8.047 15.269 12.370 1.00 83.06 78 ASP A CA 1
ATOM 574 C C . ASP A 1 78 ? -9.293 14.712 11.651 1.00 83.06 78 ASP A C 1
ATOM 576 O O . ASP A 1 78 ? -10.151 15.479 11.205 1.00 83.06 78 ASP A O 1
ATOM 580 N N . LEU A 1 79 ? -9.414 13.385 11.510 1.00 80.81 79 LEU A N 1
ATOM 581 C CA . LEU A 1 79 ? -10.530 12.756 10.803 1.00 80.81 79 LEU A CA 1
ATOM 582 C C . LEU A 1 79 ? -11.680 12.430 11.770 1.00 80.81 79 LEU A C 1
ATOM 584 O O . LEU A 1 79 ? -11.473 11.721 12.758 1.00 80.81 79 LEU A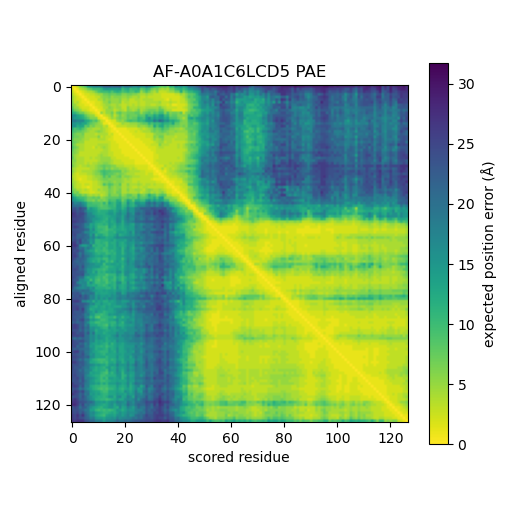 O 1
ATOM 588 N N . PRO A 1 80 ? -12.918 12.873 11.485 1.00 83.25 80 PRO A N 1
ATOM 589 C CA . PRO A 1 80 ? -14.059 12.556 12.333 1.00 83.25 80 PRO A CA 1
ATOM 590 C C . PRO A 1 80 ? -14.492 11.089 12.171 1.00 83.25 80 PRO A C 1
ATOM 592 O O . PRO A 1 80 ? -14.668 10.600 11.056 1.00 83.25 80 PRO A O 1
ATOM 595 N N . ASP A 1 81 ? -14.722 10.406 13.298 1.00 78.06 81 ASP A N 1
ATOM 596 C CA . ASP A 1 81 ? -15.435 9.120 13.391 1.00 78.06 81 ASP A CA 1
ATOM 597 C C . ASP A 1 81 ? -14.919 7.965 12.499 1.00 78.06 81 ASP A C 1
ATOM 599 O O . ASP A 1 81 ? -15.714 7.170 11.994 1.00 78.06 81 ASP A O 1
ATOM 603 N N . VAL A 1 82 ? -13.599 7.808 12.340 1.00 81.19 82 VAL A N 1
ATOM 604 C CA . VAL A 1 82 ? -13.010 6.642 11.646 1.00 81.19 82 VAL A CA 1
ATOM 605 C C . VAL A 1 82 ? -13.225 5.355 12.451 1.00 81.19 82 VAL A C 1
ATOM 607 O O . VAL A 1 82 ? -12.884 5.279 13.635 1.00 81.19 82 VAL A O 1
ATOM 610 N N . LYS A 1 83 ? -13.764 4.314 11.809 1.00 73.75 83 LYS A N 1
ATOM 611 C CA . LYS A 1 83 ? -14.084 3.019 12.427 1.00 73.75 83 LYS A CA 1
ATOM 612 C C . LYS A 1 83 ? -13.460 1.849 11.673 1.00 73.75 83 LYS A C 1
ATOM 614 O O . LYS A 1 83 ? -13.109 1.920 10.499 1.00 73.75 83 LYS A O 1
ATOM 619 N N . SER A 1 84 ? -13.332 0.721 12.372 1.00 75.50 84 SER A N 1
ATOM 620 C CA . SER A 1 84 ? -12.912 -0.529 11.737 1.00 75.50 84 SER A CA 1
ATOM 621 C C . SER A 1 84 ? -13.941 -0.963 10.692 1.00 75.50 84 SER A C 1
ATOM 623 O O . SER A 1 84 ? -15.136 -1.011 10.982 1.00 75.50 84 SER A O 1
ATOM 625 N N . GLY A 1 85 ? -13.461 -1.295 9.493 1.00 76.25 85 GLY A N 1
ATOM 626 C CA . GLY A 1 85 ? -14.299 -1.644 8.345 1.00 76.25 85 GLY A CA 1
ATOM 627 C C . GLY A 1 85 ? -14.558 -0.484 7.382 1.00 76.25 85 GLY A C 1
ATOM 628 O O . GLY A 1 85 ? -15.062 -0.738 6.288 1.00 76.25 85 GLY A O 1
ATOM 629 N N . ASP A 1 86 ? -14.178 0.746 7.739 1.00 79.31 86 ASP A N 1
ATOM 630 C CA . ASP A 1 86 ? -14.258 1.884 6.825 1.00 79.31 86 ASP A CA 1
ATOM 631 C C . ASP A 1 86 ? -13.329 1.697 5.619 1.00 79.31 86 ASP A C 1
ATOM 633 O O . ASP A 1 86 ? -12.275 1.053 5.686 1.00 79.31 86 ASP A O 1
ATOM 637 N N . ILE A 1 87 ? -13.741 2.262 4.485 1.00 84.56 87 ILE A N 1
ATOM 638 C CA . ILE A 1 87 ? -13.033 2.107 3.217 1.00 84.56 87 ILE A CA 1
ATOM 639 C C . ILE A 1 87 ? -11.889 3.116 3.148 1.00 84.56 87 ILE A C 1
ATOM 641 O O . ILE A 1 87 ? -12.101 4.325 3.224 1.00 84.56 87 ILE A O 1
ATOM 645 N N . ALA A 1 88 ? -10.686 2.596 2.926 1.00 84.50 88 ALA A N 1
ATOM 646 C CA . ALA A 1 88 ? -9.492 3.372 2.636 1.00 84.50 88 ALA A CA 1
ATOM 647 C C . ALA A 1 88 ? -9.193 3.325 1.127 1.00 84.50 88 ALA A C 1
ATOM 649 O O . ALA A 1 88 ? -9.007 2.249 0.553 1.00 84.50 88 ALA A O 1
ATOM 650 N N . VAL A 1 89 ? -9.159 4.487 0.474 1.00 88.31 89 VAL A N 1
ATOM 651 C CA . VAL A 1 89 ? -8.964 4.617 -0.977 1.00 88.31 89 VAL A CA 1
ATOM 652 C C . VAL A 1 89 ? -7.542 5.086 -1.277 1.00 88.31 89 VAL A C 1
ATOM 654 O O . VAL A 1 89 ? -7.165 6.204 -0.933 1.00 88.31 89 VAL A O 1
ATOM 657 N N . PHE A 1 90 ? -6.766 4.229 -1.946 1.00 86.50 90 PHE A N 1
ATOM 658 C CA . PHE A 1 90 ? -5.385 4.511 -2.372 1.00 86.50 90 PHE A CA 1
ATOM 659 C C . PHE A 1 90 ? -5.282 5.042 -3.801 1.00 86.50 90 PHE A C 1
ATOM 661 O O . PHE A 1 90 ? -4.349 5.767 -4.123 1.00 86.50 90 PHE A O 1
ATOM 668 N N . ILE A 1 91 ? -6.220 4.646 -4.661 1.00 90.50 91 ILE A N 1
ATOM 669 C CA . ILE A 1 91 ? -6.373 5.137 -6.029 1.00 90.50 91 ILE A CA 1
ATOM 670 C C . ILE A 1 91 ? -7.877 5.236 -6.277 1.00 90.50 91 ILE A C 1
ATOM 672 O O . ILE A 1 91 ? -8.587 4.238 -6.155 1.00 90.50 91 ILE A O 1
ATOM 676 N N . GLY A 1 92 ? -8.364 6.426 -6.603 1.00 92.00 92 GLY A N 1
ATOM 677 C CA . GLY A 1 92 ? -9.776 6.710 -6.831 1.00 92.00 92 GLY A CA 1
ATOM 678 C C . GLY A 1 92 ? -10.276 7.911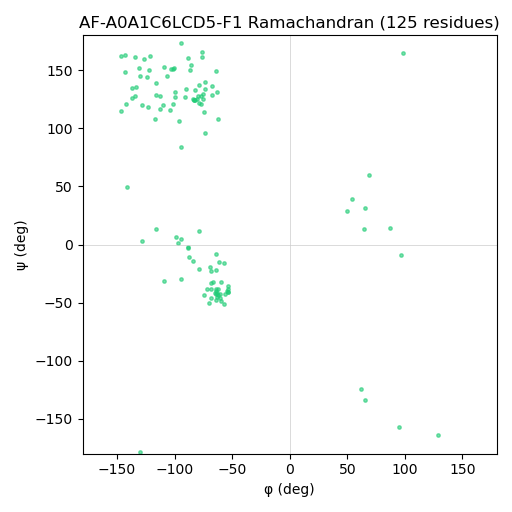 -6.036 1.00 92.00 92 GLY A C 1
ATOM 679 O O . GLY A 1 92 ? -9.502 8.722 -5.530 1.00 92.00 92 GLY A O 1
ATOM 680 N N . LYS A 1 93 ? -11.603 8.020 -5.945 1.00 94.12 93 LYS A N 1
ATOM 681 C CA . LYS A 1 93 ? -12.302 9.154 -5.333 1.00 94.12 93 LYS A CA 1
ATOM 682 C C . LYS A 1 93 ? -12.901 8.787 -3.987 1.00 94.12 93 LYS A C 1
ATOM 684 O O . LYS A 1 93 ? -13.435 7.693 -3.820 1.00 94.12 93 LYS A O 1
ATOM 689 N N . SER A 1 94 ? -12.892 9.744 -3.069 1.00 89.88 94 SER A N 1
ATOM 690 C CA . SER A 1 94 ? -13.651 9.684 -1.825 1.00 89.88 94 SER A CA 1
ATOM 691 C C . SER A 1 94 ? -14.089 11.095 -1.443 1.00 89.88 94 SER A C 1
ATOM 693 O O . SER A 1 94 ? -13.263 11.955 -1.140 1.00 89.88 94 SER A O 1
ATOM 695 N N . GLY A 1 95 ? -15.400 11.342 -1.444 1.00 89.25 95 GLY A N 1
ATOM 696 C CA . GLY A 1 95 ? -15.945 12.680 -1.220 1.00 89.25 95 GLY A CA 1
ATOM 697 C C . GLY A 1 95 ? -15.493 13.668 -2.301 1.00 89.25 95 GLY A C 1
ATOM 698 O O . GLY A 1 95 ? -15.716 13.433 -3.487 1.00 89.25 95 GLY A O 1
ATOM 699 N N . GLN A 1 96 ? -14.874 14.772 -1.878 1.00 91.62 96 GLN A N 1
ATOM 700 C CA . GLN A 1 96 ? -14.360 15.836 -2.756 1.00 91.62 96 GLN A CA 1
ATOM 701 C C . GLN A 1 96 ? -12.924 15.566 -3.243 1.00 91.62 96 GLN A C 1
ATOM 703 O O . GLN A 1 96 ? -12.439 16.271 -4.125 1.00 91.62 96 GLN A O 1
ATOM 708 N N . TYR A 1 97 ? -12.240 14.572 -2.668 1.00 92.38 97 TYR A N 1
ATOM 709 C CA . TYR A 1 97 ? -10.833 14.289 -2.942 1.00 92.38 97 TYR A CA 1
ATOM 710 C C . TYR A 1 97 ? -10.667 13.113 -3.906 1.00 92.38 97 TYR A C 1
ATOM 712 O O . TYR A 1 97 ? -11.486 12.188 -3.959 1.00 92.38 97 TYR A O 1
ATOM 720 N N . GLU A 1 98 ? -9.572 13.146 -4.658 1.00 95.00 98 GLU A N 1
ATOM 721 C CA . GLU A 1 98 ? -9.164 12.113 -5.602 1.00 95.00 98 GLU A CA 1
ATOM 722 C C . GLU A 1 98 ? -7.664 11.865 -5.450 1.00 95.00 98 GLU A C 1
ATOM 724 O O . GLU A 1 98 ? -6.883 12.812 -5.383 1.00 95.00 98 GLU A O 1
ATOM 729 N N . ILE A 1 99 ? -7.273 10.592 -5.402 1.00 92.06 99 ILE A N 1
ATOM 730 C CA . ILE A 1 99 ? -5.878 10.171 -5.541 1.00 92.06 99 ILE A CA 1
ATOM 731 C C . ILE A 1 99 ? -5.776 9.405 -6.848 1.00 92.06 99 ILE A C 1
ATOM 733 O O . ILE A 1 99 ? -6.395 8.352 -7.015 1.00 92.06 99 ILE A O 1
ATOM 737 N N . THR A 1 100 ? -4.999 9.914 -7.791 1.00 94.69 100 THR A N 1
ATOM 738 C CA . THR A 1 100 ? -4.756 9.221 -9.052 1.00 94.69 100 THR A CA 1
ATOM 739 C C . THR A 1 100 ? -3.566 8.270 -8.930 1.00 94.69 100 THR A C 1
ATOM 741 O O . THR A 1 100 ? -2.698 8.399 -8.065 1.00 94.69 100 THR A O 1
ATOM 744 N N . ALA A 1 101 ? -3.481 7.307 -9.848 1.00 91.38 101 ALA A N 1
ATOM 745 C CA . ALA A 1 101 ? -2.301 6.450 -9.954 1.00 91.38 101 ALA A CA 1
ATOM 746 C C . ALA A 1 101 ? -1.033 7.241 -10.332 1.00 91.38 101 ALA A C 1
ATOM 748 O O . ALA A 1 101 ? 0.076 6.770 -10.091 1.00 91.38 101 ALA A O 1
ATOM 749 N N . TYR A 1 102 ? -1.191 8.423 -10.940 1.00 93.12 102 TYR A N 1
ATOM 750 C CA . TYR A 1 102 ? -0.087 9.332 -11.226 1.00 93.12 102 TYR A CA 1
ATOM 751 C C . TYR A 1 102 ? 0.460 9.946 -9.937 1.00 93.12 102 TYR A C 1
ATOM 753 O O . TYR A 1 102 ? 1.654 9.813 -9.690 1.00 93.12 102 TYR A O 1
ATOM 761 N N . ASP A 1 103 ? -0.412 10.496 -9.086 1.00 90.81 103 ASP A N 1
ATOM 762 C CA . ASP A 1 103 ? -0.010 11.113 -7.813 1.00 90.81 103 ASP A CA 1
ATOM 763 C C . ASP A 1 103 ? 0.766 10.118 -6.945 1.00 90.81 103 ASP A C 1
ATOM 765 O O . ASP A 1 103 ? 1.811 10.431 -6.378 1.00 90.81 103 ASP A O 1
ATOM 769 N N . LEU A 1 104 ? 0.284 8.871 -6.896 1.00 87.56 104 LEU A N 1
ATOM 770 C CA . LEU A 1 104 ? 0.921 7.806 -6.129 1.00 87.56 104 LEU A CA 1
ATOM 771 C C . LEU A 1 104 ? 2.278 7.383 -6.725 1.00 87.56 104 LEU A C 1
ATOM 773 O O . LEU A 1 104 ? 3.191 7.005 -5.988 1.00 87.56 104 LEU A O 1
ATOM 777 N N . ALA A 1 105 ? 2.433 7.445 -8.050 1.00 87.81 105 ALA A N 1
ATOM 778 C CA . ALA A 1 105 ? 3.685 7.110 -8.723 1.00 87.81 105 ALA A CA 1
ATOM 779 C C . ALA A 1 105 ? 4.735 8.210 -8.532 1.00 87.81 105 ALA A C 1
ATOM 781 O O . ALA A 1 105 ? 5.878 7.898 -8.197 1.00 87.81 105 ALA A O 1
ATOM 782 N N . GLU A 1 106 ? 4.329 9.475 -8.657 1.00 89.44 106 GLU A N 1
ATOM 783 C CA . GLU A 1 106 ? 5.171 10.643 -8.397 1.00 89.44 106 GLU A CA 1
ATOM 784 C C . GLU A 1 106 ? 5.676 10.640 -6.948 1.00 89.44 106 GLU A C 1
ATOM 786 O O . GLU A 1 106 ? 6.883 10.703 -6.715 1.00 89.44 10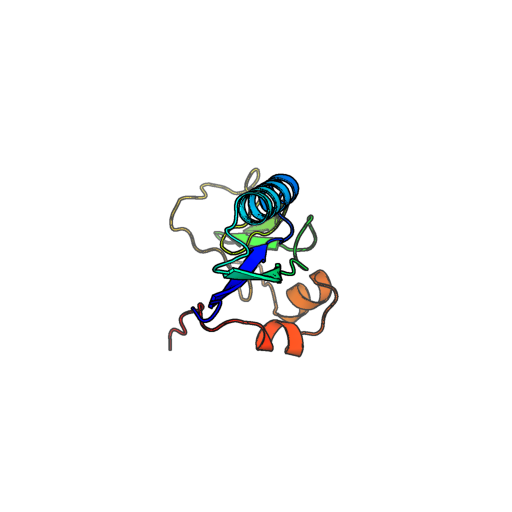6 GLU A O 1
ATOM 791 N N . ALA A 1 107 ? 4.772 10.421 -5.988 1.00 85.38 107 ALA A N 1
ATOM 792 C CA . ALA A 1 107 ? 5.090 10.214 -4.575 1.00 85.38 107 ALA A CA 1
ATOM 793 C C . ALA A 1 107 ? 6.116 9.093 -4.330 1.00 85.38 107 ALA A C 1
ATOM 795 O O . ALA A 1 107 ? 6.947 9.182 -3.429 1.00 85.38 107 ALA A O 1
ATOM 796 N N . SER A 1 108 ? 6.066 8.030 -5.134 1.00 81.12 108 SER A N 1
ATOM 797 C CA . SER A 1 108 ? 6.958 6.869 -5.018 1.00 81.12 108 SER A CA 1
ATOM 798 C C . SER A 1 108 ? 8.269 7.012 -5.800 1.00 81.12 108 SER A C 1
ATOM 800 O O . SER A 1 108 ? 9.083 6.086 -5.783 1.00 81.12 108 SER A O 1
ATOM 802 N N . GLY A 1 109 ? 8.462 8.108 -6.544 1.00 85.75 109 GLY A N 1
ATOM 803 C CA . GLY A 1 109 ? 9.609 8.286 -7.437 1.00 85.75 109 GLY A CA 1
ATOM 804 C C . GLY A 1 109 ? 9.643 7.299 -8.613 1.00 85.75 109 GLY A C 1
ATOM 805 O O . GLY A 1 109 ? 10.722 6.907 -9.054 1.00 85.75 109 GLY A O 1
ATOM 806 N N . THR A 1 110 ? 8.480 6.863 -9.104 1.00 87.62 110 THR A N 1
ATOM 807 C CA . THR A 1 110 ? 8.339 5.943 -10.246 1.00 87.62 110 THR A CA 1
ATOM 808 C C . THR A 1 110 ? 7.331 6.481 -11.270 1.00 87.62 110 THR A C 1
ATOM 810 O O . THR A 1 110 ? 6.786 7.571 -11.121 1.00 87.62 110 THR A O 1
ATOM 813 N N . ILE A 1 111 ? 7.082 5.727 -12.341 1.00 92.19 111 ILE A N 1
ATOM 814 C CA . ILE A 1 111 ? 6.094 6.049 -13.373 1.00 92.19 111 ILE A CA 1
ATOM 815 C C . ILE A 1 111 ? 4.801 5.255 -13.168 1.00 92.19 111 ILE A C 1
ATOM 817 O O . ILE A 1 111 ? 4.811 4.120 -12.689 1.00 92.19 111 ILE A O 1
ATOM 821 N N . THR A 1 112 ? 3.672 5.815 -13.605 1.00 91.88 112 THR A N 1
ATOM 822 C CA . THR A 1 112 ? 2.334 5.221 -13.431 1.00 91.88 112 THR A CA 1
ATOM 823 C C . THR A 1 112 ? 2.235 3.787 -13.958 1.00 91.88 112 THR A C 1
ATOM 825 O O . THR A 1 112 ? 1.656 2.927 -13.299 1.00 91.88 112 THR A O 1
ATOM 828 N N . ASN A 1 113 ? 2.842 3.501 -15.115 1.00 92.31 113 ASN A N 1
ATOM 829 C CA . ASN A 1 113 ? 2.833 2.158 -15.702 1.00 92.31 113 ASN A CA 1
ATOM 830 C C . ASN A 1 113 ? 3.561 1.134 -14.827 1.00 92.31 113 ASN A C 1
ATOM 832 O O . ASN A 1 113 ? 3.098 0.001 -14.715 1.00 92.31 113 ASN A O 1
ATOM 836 N N . GLU A 1 114 ? 4.675 1.515 -14.201 1.00 87.12 114 GLU A N 1
ATOM 837 C CA . GLU A 1 114 ? 5.395 0.628 -13.288 1.00 87.12 114 GLU A CA 1
ATOM 838 C C . GLU A 1 114 ? 4.562 0.387 -12.026 1.00 87.12 114 GLU A C 1
ATOM 840 O O . GLU A 1 114 ? 4.385 -0.763 -11.627 1.00 87.12 114 GLU A O 1
ATOM 845 N N . LEU A 1 115 ? 3.989 1.446 -11.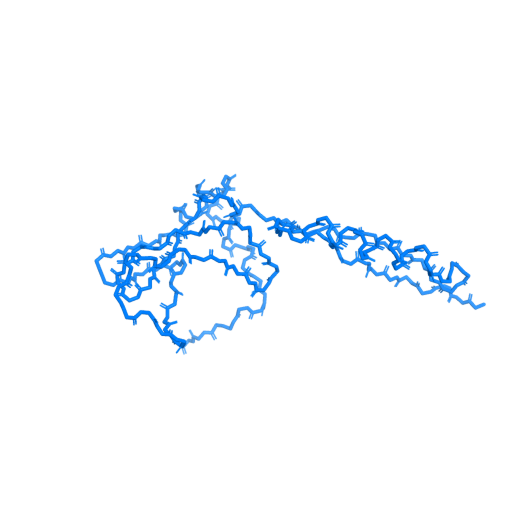444 1.00 87.38 115 LEU A N 1
ATOM 846 C CA . LEU A 1 115 ? 3.139 1.344 -10.258 1.00 87.38 115 LEU A CA 1
ATOM 847 C C . LEU A 1 115 ? 1.954 0.395 -10.486 1.00 87.38 115 LEU A C 1
ATOM 849 O O . LEU A 1 115 ? 1.755 -0.537 -9.708 1.00 87.38 115 LEU A O 1
ATOM 853 N N . LEU A 1 116 ? 1.204 0.588 -11.575 1.00 88.44 116 LEU A N 1
ATOM 854 C CA . LEU A 1 116 ? 0.033 -0.235 -11.888 1.00 88.44 116 LEU A CA 1
ATOM 855 C C . LEU A 1 116 ? 0.415 -1.672 -12.262 1.00 88.44 116 LEU A C 1
ATOM 857 O O . LEU A 1 116 ? -0.250 -2.610 -11.832 1.00 88.44 116 LEU A O 1
ATOM 861 N N . SER A 1 117 ? 1.511 -1.867 -13.002 1.00 87.12 117 SER A N 1
ATOM 862 C CA . SER A 1 117 ? 1.976 -3.213 -13.383 1.00 87.12 117 SER A CA 1
ATOM 863 C C . SER A 1 117 ? 2.509 -4.019 -12.195 1.00 87.12 117 SER A C 1
ATOM 865 O O . SER A 1 117 ? 2.597 -5.243 -12.269 1.00 87.12 117 SER A O 1
ATOM 867 N N . ARG A 1 118 ? 2.876 -3.350 -11.094 1.00 83.19 118 ARG A N 1
ATOM 868 C CA . ARG A 1 118 ? 3.348 -3.981 -9.853 1.00 83.19 118 ARG A CA 1
ATOM 869 C C . ARG A 1 118 ? 2.224 -4.327 -8.877 1.00 83.19 118 ARG A C 1
ATOM 871 O O . ARG A 1 118 ? 2.510 -4.928 -7.839 1.00 83.19 118 ARG A O 1
ATOM 878 N N . LEU A 1 119 ? 0.968 -3.998 -9.191 1.00 81.88 119 LEU A N 1
ATOM 879 C CA . LEU A 1 119 ? -0.189 -4.451 -8.421 1.00 81.88 119 LEU A CA 1
ATOM 880 C C . LEU A 1 119 ? -0.262 -5.986 -8.473 1.00 81.88 119 LEU A C 1
ATOM 882 O O . LEU A 1 119 ? -0.515 -6.591 -9.512 1.00 81.88 119 LEU A O 1
ATOM 886 N N . GLY A 1 120 ? 0.046 -6.621 -7.341 1.00 77.00 120 GLY A N 1
ATOM 887 C CA . GLY A 1 120 ? 0.214 -8.068 -7.258 1.00 77.00 120 GLY A CA 1
ATOM 888 C C . GLY A 1 120 ? -1.101 -8.848 -7.266 1.00 77.00 120 GLY A C 1
ATOM 889 O O . GLY A 1 120 ? -2.173 -8.328 -6.967 1.00 77.00 120 GLY A O 1
ATOM 890 N N . SER A 1 121 ? -0.996 -10.158 -7.491 1.00 81.31 121 SER A N 1
ATOM 891 C CA . SER A 1 121 ? -2.129 -11.097 -7.537 1.00 81.31 121 SER A CA 1
ATOM 892 C C . SER A 1 121 ? -2.899 -11.266 -6.219 1.00 81.31 121 SER A C 1
ATOM 894 O O . SER A 1 121 ? -3.940 -11.917 -6.203 1.00 81.31 121 SER A O 1
ATOM 896 N N . ARG A 1 122 ? -2.406 -10.695 -5.110 1.00 76.88 122 ARG A N 1
ATOM 897 C CA . ARG A 1 122 ? -3.122 -10.661 -3.823 1.00 76.88 122 ARG A CA 1
ATOM 898 C C . ARG A 1 122 ? -4.362 -9.766 -3.870 1.00 76.88 122 ARG A C 1
ATOM 900 O O . ARG A 1 122 ? -5.263 -9.944 -3.054 1.00 76.88 122 ARG A O 1
ATOM 907 N N . LEU A 1 123 ? -4.409 -8.808 -4.795 1.00 78.31 123 LEU A N 1
ATOM 908 C CA . LEU A 1 123 ? -5.565 -7.939 -4.962 1.00 78.31 123 LEU A CA 1
ATOM 909 C C . LEU A 1 123 ? -6.688 -8.698 -5.660 1.00 78.31 123 LEU A C 1
ATOM 911 O O . LEU A 1 123 ? -6.524 -9.241 -6.753 1.00 78.31 123 LEU A O 1
ATOM 915 N N . ARG A 1 124 ? -7.856 -8.710 -5.024 1.00 84.81 124 ARG A N 1
ATOM 916 C CA . ARG A 1 124 ? -9.064 -9.254 -5.632 1.00 84.81 124 ARG A CA 1
ATOM 917 C C . ARG A 1 124 ? -9.642 -8.224 -6.597 1.00 84.81 124 ARG A C 1
ATOM 919 O O . ARG A 1 124 ? -10.007 -7.132 -6.177 1.00 84.81 124 ARG A O 1
ATOM 926 N N . MET A 1 125 ? -9.783 -8.598 -7.866 1.00 84.00 125 MET A N 1
ATOM 927 C CA . MET A 1 125 ? -10.575 -7.819 -8.816 1.00 84.00 125 MET A CA 1
ATOM 928 C C . MET A 1 125 ? -12.062 -8.083 -8.573 1.00 84.00 125 MET A C 1
ATOM 930 O O . MET A 1 125 ? -12.492 -9.237 -8.505 1.00 84.00 125 MET A O 1
ATOM 934 N N . ILE A 1 126 ? -12.826 -7.007 -8.420 1.00 81.81 126 ILE A N 1
ATOM 935 C CA . ILE A 1 126 ? -14.286 -7.028 -8.336 1.00 81.81 126 ILE A CA 1
ATOM 936 C C . ILE A 1 126 ? -14.776 -6.399 -9.641 1.00 81.81 126 ILE A C 1
ATOM 938 O O . ILE A 1 126 ? -14.379 -5.276 -9.949 1.00 81.81 126 ILE A O 1
ATOM 942 N N . VAL A 1 127 ? -15.551 -7.156 -10.420 1.00 72.56 127 VAL A N 1
ATOM 943 C CA . VAL A 1 127 ? -16.090 -6.768 -11.735 1.00 72.56 127 VAL A CA 1
ATOM 944 C C . VAL A 1 127 ? -17.604 -6.723 -11.653 1.00 72.56 127 VAL A C 1
ATOM 946 O O . VAL A 1 127 ? -18.158 -7.638 -11.000 1.00 72.56 127 VAL A O 1
#

Mean predicted aligned error: 10.88 Å

Radius of gyration: 18.68 Å; Cα contacts (8 Å, |Δi|>4): 193; chains: 1; bounding box: 40×52×30 Å